Protein AF-A0A7L0G180-F1 (afdb_monomer)

Secondary structure (DSSP, 8-state):
----SSSS--HHHHHHHHHHHHHHHS--GGGTTT--HHHHHHHHHHHHHHHHHHHHHHHHHHHHHHHHHHHHHHHHHHHHHHHHHHHHHTTSSSSS---------

Radius of gyration: 37.86 Å; Cα contacts (8 Å, |Δi|>4): 15; chains: 1; bounding box: 84×38×114 Å

Sequence (105 aa):
NAQRGAWFPSRRAHLRLCLEKLKGLVPLGADAGRHTTLSLLTKAKLHIKKLEDYDRKAVHQIDQLQREQRHLKRQLEKLGIERIRMDSIGSTVSSERSDSDRGES

Foldseek 3Di:
DPPDDDDDDDPVRVVVVVLVVLLVVFCPPPPSPPDDPVNSVVRSVVVVVVVVVVVVVVVVVVVVVVVVVVVVVVVVVVVVVVVVVCVVVVPPPPDDDPPDDDDDD

InterPro domains:
  IPR011598 Myc-type, basic helix-loop-helix (bHLH) domain [PF00010] (11-52)
  IPR011598 Myc-type, basic helix-loop-helix (bHLH) domain [PS50888] (1-51)
  IPR036638 Helix-loop-helix DNA-binding domain superfamily [G3DSA:4.10.280.10] (9-79)
  IPR036638 Helix-loop-helix DNA-binding domain superfamily [SSF47459] (11-76)
  IPR040157 Max dimerization protein 1, basic Helix-Loop-Helix-zipper domain [cd18931] (10-79)

Mean predicted aligned error: 14.81 Å

Structure (mmCIF, N/CA/C/O backbone):
data_AF-A0A7L0G180-F1
#
_entry.id   AF-A0A7L0G180-F1
#
loop_
_atom_site.group_PDB
_atom_site.id
_atom_site.type_symbol
_atom_site.label_atom_id
_atom_site.label_alt_id
_atom_site.label_comp_id
_atom_site.label_asym_id
_atom_site.label_entity_id
_atom_site.label_seq_id
_atom_site.pdbx_PDB_ins_code
_atom_site.Cartn_x
_atom_site.Cartn_y
_atom_site.Cartn_z
_atom_site.occupancy
_atom_site.B_iso_or_equiv
_atom_site.auth_seq_id
_atom_site.auth_comp_id
_atom_site.auth_asym_id
_atom_site.auth_atom_id
_atom_site.pdbx_PDB_model_num
ATOM 1 N N . ASN A 1 1 ? 8.702 -20.420 -50.525 1.00 39.34 1 ASN A N 1
ATOM 2 C CA . ASN A 1 1 ? 8.837 -21.019 -49.179 1.00 39.34 1 ASN A CA 1
ATOM 3 C C . ASN A 1 1 ? 9.122 -19.912 -48.157 1.00 39.34 1 ASN A C 1
ATOM 5 O O . ASN A 1 1 ? 10.255 -19.747 -47.738 1.00 39.34 1 ASN A O 1
ATOM 9 N N . ALA A 1 2 ? 8.119 -19.085 -47.834 1.00 48.28 2 ALA A N 1
ATOM 10 C CA . ALA A 1 2 ? 8.279 -17.899 -46.974 1.00 48.28 2 ALA A CA 1
ATOM 11 C C . ALA A 1 2 ? 7.171 -17.806 -45.906 1.00 48.28 2 ALA A C 1
ATOM 13 O O . ALA A 1 2 ? 6.713 -16.730 -45.544 1.00 48.28 2 ALA A O 1
ATOM 14 N N . GLN A 1 3 ? 6.716 -18.957 -45.410 1.00 49.09 3 GLN A N 1
ATOM 15 C CA . GLN A 1 3 ? 5.754 -19.052 -44.313 1.00 49.09 3 GLN A CA 1
ATOM 16 C C . GLN A 1 3 ? 6.402 -19.842 -43.177 1.00 49.09 3 GLN A C 1
ATOM 18 O O . GLN A 1 3 ? 6.250 -21.057 -43.131 1.00 49.09 3 GLN A O 1
ATOM 23 N N . ARG A 1 4 ? 7.201 -19.179 -42.325 1.00 50.50 4 ARG A N 1
ATOM 24 C CA . ARG A 1 4 ? 7.633 -19.689 -40.998 1.00 50.50 4 ARG A CA 1
ATOM 25 C C . ARG A 1 4 ? 8.482 -18.672 -40.202 1.00 50.50 4 ARG A C 1
ATOM 27 O O . ARG A 1 4 ? 9.470 -19.033 -39.580 1.00 50.50 4 ARG A O 1
ATOM 34 N N . GLY A 1 5 ? 8.123 -17.384 -40.229 1.00 51.06 5 GLY A N 1
ATOM 35 C CA . GLY A 1 5 ? 8.912 -16.327 -39.568 1.00 51.06 5 GLY A CA 1
ATOM 36 C C . GLY A 1 5 ? 8.317 -15.699 -38.301 1.00 51.06 5 GLY A C 1
ATOM 37 O O . GLY A 1 5 ? 9.002 -14.912 -37.659 1.00 51.06 5 GLY A O 1
ATOM 38 N N . ALA A 1 6 ? 7.060 -15.980 -37.939 1.00 60.19 6 ALA A N 1
A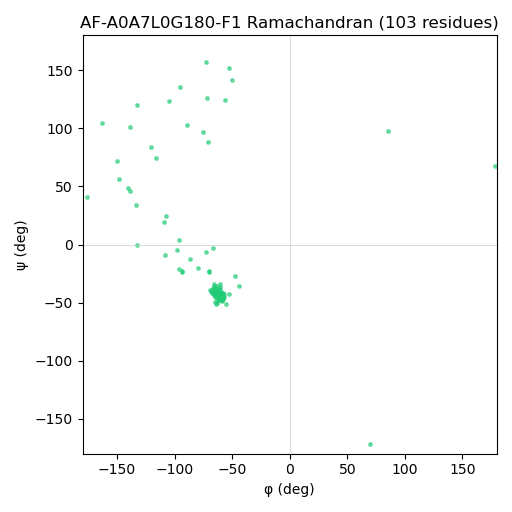TOM 39 C CA . ALA A 1 6 ? 6.300 -15.054 -37.086 1.00 60.19 6 ALA A CA 1
ATOM 40 C C . ALA A 1 6 ? 5.414 -15.708 -36.011 1.00 60.19 6 ALA A C 1
ATOM 42 O O . ALA A 1 6 ? 4.251 -15.343 -35.903 1.00 60.19 6 ALA A O 1
ATOM 43 N N . TRP A 1 7 ? 5.917 -16.659 -35.213 1.00 57.47 7 TRP A N 1
ATOM 44 C CA . TRP A 1 7 ? 5.086 -17.255 -34.142 1.00 57.47 7 TRP A CA 1
ATOM 45 C C . TRP A 1 7 ? 5.721 -17.381 -32.754 1.00 57.47 7 TRP A C 1
ATOM 47 O O . TRP A 1 7 ? 5.033 -17.764 -31.814 1.00 57.47 7 TRP A O 1
ATOM 57 N N . PHE A 1 8 ? 6.976 -16.962 -32.566 1.00 57.84 8 PHE A N 1
ATOM 58 C CA . PHE A 1 8 ? 7.563 -16.857 -31.227 1.00 57.84 8 PHE A CA 1
ATOM 59 C C . PHE A 1 8 ? 8.256 -15.505 -31.062 1.00 57.84 8 PHE A C 1
ATOM 61 O O . PHE A 1 8 ? 9.184 -15.204 -31.819 1.00 57.84 8 PHE A O 1
ATOM 68 N N . PRO A 1 9 ? 7.832 -14.666 -30.096 1.00 70.50 9 PRO A N 1
ATOM 69 C CA . PRO A 1 9 ? 8.536 -13.432 -29.795 1.00 70.50 9 PRO A CA 1
ATOM 70 C C . PRO A 1 9 ? 9.992 -13.760 -29.467 1.00 70.50 9 PRO A C 1
ATOM 72 O O . PRO A 1 9 ? 10.267 -14.557 -28.568 1.00 70.50 9 PRO A O 1
ATOM 75 N N . SER A 1 10 ? 10.940 -13.142 -30.174 1.00 84.75 10 SER A N 1
ATOM 76 C CA . SER A 1 10 ? 12.358 -13.266 -29.830 1.00 84.75 10 SER A CA 1
ATOM 77 C C . SER A 1 10 ? 12.558 -12.914 -28.351 1.00 84.75 10 SER A C 1
ATOM 79 O O . SER A 1 10 ? 11.836 -12.073 -27.811 1.00 84.75 10 SER A O 1
ATOM 81 N N . ARG A 1 11 ? 13.578 -13.479 -27.693 1.00 90.31 11 ARG A N 1
ATOM 82 C CA . ARG A 1 11 ? 13.891 -13.235 -26.266 1.00 90.31 11 ARG A CA 1
ATOM 83 C C . ARG A 1 11 ? 13.805 -11.753 -25.855 1.00 90.31 11 ARG A C 1
ATOM 85 O O . ARG A 1 11 ? 13.339 -11.426 -24.768 1.00 90.31 11 ARG A O 1
ATOM 92 N N . ARG A 1 12 ? 14.196 -10.843 -26.755 1.00 90.19 12 ARG A N 1
ATOM 93 C CA . ARG A 1 12 ? 14.107 -9.383 -26.579 1.00 90.19 12 ARG A CA 1
ATOM 94 C C . ARG A 1 12 ? 12.669 -8.842 -26.536 1.00 90.19 12 ARG A C 1
ATOM 96 O O . ARG A 1 12 ? 12.392 -7.953 -25.738 1.00 90.19 12 ARG A O 1
ATOM 103 N N . ALA A 1 13 ? 11.768 -9.347 -27.377 1.00 91.62 13 ALA A N 1
ATOM 104 C CA . ALA A 1 13 ? 10.360 -8.951 -27.389 1.00 91.62 13 ALA A CA 1
ATOM 105 C C . ALA A 1 13 ? 9.643 -9.418 -26.115 1.00 91.62 13 ALA A C 1
ATOM 107 O O . ALA A 1 13 ? 8.922 -8.637 -25.498 1.00 91.62 13 ALA A O 1
ATOM 108 N N . HIS A 1 14 ? 9.927 -10.644 -25.664 1.00 90.62 14 HIS A N 1
ATOM 109 C CA . HIS A 1 14 ? 9.403 -11.153 -24.397 1.00 90.62 14 HIS A CA 1
ATOM 110 C C . HIS A 1 14 ? 9.866 -10.298 -23.206 1.00 90.62 14 HIS A C 1
ATOM 112 O O . HIS A 1 14 ? 9.056 -9.889 -22.380 1.00 90.62 14 HIS A O 1
ATOM 118 N N . LEU A 1 15 ? 11.159 -9.956 -23.147 1.00 92.00 15 LEU A N 1
ATOM 119 C CA . LEU A 1 15 ? 11.697 -9.097 -22.089 1.00 92.00 15 LEU A CA 1
ATOM 120 C C . LEU A 1 15 ? 11.007 -7.725 -22.048 1.00 92.00 15 LEU A C 1
ATOM 122 O O . LEU A 1 15 ? 10.654 -7.254 -20.970 1.00 92.00 15 LEU A O 1
ATOM 126 N N . ARG A 1 16 ? 10.787 -7.094 -23.209 1.00 90.75 16 ARG A N 1
ATOM 127 C CA . ARG A 1 16 ? 10.067 -5.813 -23.291 1.00 90.75 16 ARG A CA 1
ATOM 128 C C . ARG A 1 16 ? 8.662 -5.925 -22.706 1.00 90.75 16 ARG A C 1
ATOM 130 O O . ARG A 1 16 ? 8.293 -5.092 -21.889 1.00 90.75 16 ARG A O 1
ATOM 137 N N . LEU A 1 17 ? 7.921 -6.977 -23.057 1.00 91.44 17 LEU A N 1
ATOM 138 C CA . LEU A 1 17 ? 6.576 -7.208 -22.528 1.00 91.44 17 LEU A CA 1
ATOM 139 C C . LEU A 1 17 ? 6.572 -7.355 -20.999 1.00 91.44 17 LEU A C 1
ATOM 141 O O . LEU A 1 17 ? 5.727 -6.767 -20.329 1.00 91.44 17 LEU A O 1
ATOM 145 N N . CYS A 1 18 ? 7.519 -8.110 -20.436 1.00 92.19 18 CYS A N 1
ATOM 146 C CA . CYS A 1 18 ? 7.629 -8.263 -18.983 1.00 92.19 18 CYS A CA 1
ATOM 147 C C . CYS A 1 18 ? 7.924 -6.933 -18.278 1.00 92.19 18 CYS A C 1
ATOM 149 O O . CYS A 1 18 ? 7.348 -6.660 -17.228 1.00 92.19 18 CYS A O 1
ATOM 151 N N . LEU A 1 19 ? 8.782 -6.091 -18.859 1.00 91.38 19 LEU A N 1
ATOM 152 C CA . LEU A 1 19 ? 9.086 -4.773 -18.301 1.00 91.38 19 LEU A CA 1
ATOM 153 C C . LEU A 1 19 ? 7.887 -3.822 -18.383 1.00 91.38 19 LEU A C 1
ATOM 155 O O . LEU A 1 19 ? 7.629 -3.114 -17.417 1.00 91.38 19 LEU A O 1
ATOM 159 N N . GLU A 1 20 ? 7.123 -3.839 -19.477 1.00 90.12 20 GLU A N 1
ATOM 160 C CA . GLU A 1 20 ? 5.897 -3.036 -19.589 1.00 90.12 20 GLU A CA 1
ATOM 161 C C . GLU A 1 20 ? 4.837 -3.460 -18.567 1.00 90.12 20 GLU A C 1
ATOM 163 O O . GLU A 1 20 ? 4.272 -2.613 -17.877 1.00 90.12 20 GLU A O 1
ATOM 168 N N . LYS A 1 21 ? 4.635 -4.769 -18.367 1.00 91.62 21 LYS A N 1
ATOM 169 C CA . LYS A 1 21 ? 3.759 -5.269 -17.294 1.00 91.62 21 LYS A CA 1
ATOM 170 C C . LYS A 1 21 ? 4.222 -4.795 -15.917 1.00 91.62 21 LYS A C 1
ATOM 172 O O . LYS A 1 21 ? 3.407 -4.352 -15.114 1.00 91.62 21 LYS A O 1
ATOM 177 N N . LEU A 1 22 ? 5.529 -4.856 -15.653 1.00 92.25 22 LEU A N 1
ATOM 178 C CA . LEU A 1 22 ? 6.090 -4.405 -14.382 1.00 92.25 22 LEU A CA 1
ATOM 179 C C . LEU A 1 22 ? 5.858 -2.905 -14.154 1.00 92.25 22 LEU A C 1
ATOM 181 O O . LEU A 1 22 ? 5.552 -2.509 -13.032 1.00 92.25 22 LEU A O 1
ATOM 185 N N . LYS A 1 23 ? 5.945 -2.072 -15.198 1.00 90.06 23 LYS A N 1
ATOM 186 C CA . LYS A 1 23 ? 5.660 -0.635 -15.079 1.00 90.06 23 LYS A CA 1
ATOM 187 C C . LYS A 1 23 ? 4.230 -0.342 -14.630 1.00 90.06 23 LYS A C 1
ATOM 189 O O . LYS A 1 23 ? 4.037 0.610 -13.886 1.00 90.06 23 LYS A O 1
ATOM 194 N N . GLY A 1 24 ? 3.258 -1.160 -15.039 1.00 89.31 24 GLY A N 1
ATOM 195 C CA . GLY A 1 24 ? 1.862 -1.013 -14.616 1.00 89.31 24 GLY A CA 1
ATOM 196 C C . GLY A 1 24 ? 1.609 -1.360 -13.143 1.00 89.31 24 GLY A C 1
ATOM 197 O O . GLY A 1 24 ? 0.646 -0.872 -12.564 1.00 89.31 24 GLY A O 1
ATOM 198 N N . LEU A 1 25 ? 2.467 -2.182 -12.529 1.00 91.75 25 LEU A N 1
ATOM 199 C CA . LEU A 1 25 ? 2.320 -2.630 -11.137 1.00 91.75 25 LEU A CA 1
ATOM 200 C C . LEU A 1 25 ? 3.088 -1.763 -10.136 1.00 91.75 25 LEU A C 1
ATOM 202 O O . LEU A 1 25 ? 2.790 -1.772 -8.946 1.00 91.75 25 LEU A O 1
ATOM 206 N N . VAL A 1 26 ? 4.116 -1.051 -10.594 1.00 91.25 26 VAL A N 1
ATOM 207 C CA . VAL A 1 26 ? 4.963 -0.231 -9.728 1.00 91.25 26 VAL A CA 1
ATOM 208 C C . VAL A 1 26 ? 4.452 1.211 -9.749 1.00 91.25 26 VAL A C 1
ATOM 210 O O . VAL A 1 26 ? 4.212 1.753 -10.826 1.00 91.25 26 VAL A O 1
ATOM 213 N N . PRO A 1 27 ? 4.347 1.896 -8.596 1.00 87.50 27 PRO A N 1
ATOM 214 C CA . PRO A 1 27 ? 4.008 3.313 -8.558 1.00 87.50 27 PRO A CA 1
ATOM 215 C C . PRO A 1 27 ? 5.191 4.141 -9.081 1.00 87.50 27 PRO A C 1
ATOM 217 O O . PRO A 1 27 ? 6.085 4.544 -8.332 1.00 87.50 27 PRO A O 1
ATOM 220 N N . LEU A 1 28 ? 5.232 4.352 -10.398 1.00 79.88 28 LEU A N 1
ATOM 221 C CA . LEU A 1 28 ? 6.332 5.040 -11.081 1.00 79.88 28 LEU A CA 1
ATOM 222 C C . LEU A 1 28 ? 6.186 6.568 -11.117 1.00 79.88 28 LEU A C 1
ATOM 224 O O . LEU A 1 28 ? 7.175 7.256 -11.355 1.00 79.88 28 LEU A O 1
ATOM 228 N N . GLY A 1 29 ? 5.011 7.110 -10.787 1.00 73.25 29 GLY A N 1
ATOM 229 C CA . GLY A 1 29 ? 4.742 8.550 -10.847 1.00 73.25 29 GLY A CA 1
ATOM 230 C C . GLY A 1 29 ? 4.687 9.087 -12.284 1.00 73.25 29 GLY A C 1
ATOM 231 O O . GLY A 1 29 ? 4.701 8.324 -13.248 1.00 73.25 29 GLY A O 1
ATOM 232 N N . ALA A 1 30 ? 4.626 10.414 -12.429 1.00 66.94 30 ALA A N 1
ATOM 233 C CA . ALA A 1 30 ? 4.429 11.101 -13.714 1.00 66.94 30 ALA A CA 1
ATOM 234 C C . ALA A 1 30 ? 5.596 10.968 -14.720 1.00 66.94 30 ALA A C 1
ATOM 236 O O . ALA A 1 30 ? 5.481 11.437 -15.847 1.00 66.94 30 ALA A O 1
ATOM 237 N N . ASP A 1 31 ? 6.698 10.308 -14.349 1.00 62.75 31 ASP A N 1
ATOM 238 C CA . ASP A 1 31 ? 7.904 10.168 -15.181 1.00 62.75 31 ASP A CA 1
ATOM 239 C C . ASP A 1 31 ? 8.091 8.747 -15.751 1.00 62.75 31 ASP A C 1
ATOM 241 O O . ASP A 1 31 ? 9.196 8.336 -16.118 1.00 62.75 31 ASP A O 1
ATOM 245 N N . ALA A 1 32 ? 6.990 7.993 -15.880 1.00 62.59 32 ALA A N 1
ATOM 246 C CA . ALA A 1 32 ? 6.935 6.619 -16.398 1.00 62.59 32 ALA A CA 1
ATOM 247 C C . ALA A 1 32 ? 7.712 6.398 -17.721 1.00 62.59 32 ALA A C 1
ATOM 249 O O . ALA A 1 32 ? 8.208 5.295 -17.969 1.00 62.59 32 ALA A O 1
ATOM 250 N N . GLY A 1 33 ? 7.864 7.444 -18.544 1.00 62.88 33 GLY A N 1
ATOM 251 C CA . GLY A 1 33 ? 8.584 7.414 -19.822 1.00 62.88 33 GLY A CA 1
ATOM 252 C C . GLY A 1 33 ? 10.117 7.503 -19.742 1.00 62.88 33 GLY A C 1
ATOM 253 O O . GLY A 1 33 ? 10.778 7.088 -20.690 1.00 62.88 33 GLY A O 1
ATOM 254 N N . ARG A 1 34 ? 10.709 7.996 -18.640 1.00 72.06 34 ARG A N 1
ATOM 255 C CA . ARG A 1 34 ? 12.175 8.199 -18.510 1.00 72.06 34 ARG A CA 1
ATOM 256 C C . ARG A 1 34 ? 12.903 7.079 -17.767 1.00 72.06 34 ARG A C 1
ATOM 258 O O . ARG A 1 34 ? 14.127 7.099 -17.647 1.00 72.06 34 ARG A O 1
ATOM 265 N N . HIS A 1 35 ? 12.172 6.103 -17.238 1.00 80.00 35 HIS A N 1
ATOM 266 C CA . HIS A 1 35 ? 12.764 5.067 -16.401 1.00 80.00 35 HIS A CA 1
ATOM 267 C C . HIS A 1 35 ? 13.624 4.083 -17.198 1.00 80.00 35 HIS A C 1
ATOM 269 O O . HIS A 1 35 ? 13.165 3.418 -18.125 1.00 80.00 35 HIS A O 1
ATOM 275 N N . THR A 1 36 ? 14.872 3.916 -16.759 1.00 90.25 36 THR A N 1
ATOM 276 C CA . THR A 1 36 ? 15.738 2.814 -17.193 1.00 90.25 36 THR A CA 1
ATOM 277 C C . THR A 1 36 ? 15.284 1.496 -16.564 1.00 90.25 36 THR A C 1
ATOM 279 O O . THR A 1 36 ? 14.684 1.494 -15.483 1.00 90.25 36 THR A O 1
ATOM 282 N N . THR A 1 37 ? 15.636 0.359 -17.176 1.00 90.44 37 THR A N 1
ATOM 283 C CA . THR A 1 37 ? 15.353 -0.983 -16.631 1.00 90.44 37 THR A CA 1
ATOM 284 C C . THR A 1 37 ? 15.842 -1.137 -15.191 1.00 90.44 37 THR A C 1
ATOM 286 O O . THR A 1 37 ? 15.117 -1.652 -14.347 1.00 90.44 37 THR A O 1
ATOM 289 N N . LEU A 1 38 ? 17.043 -0.639 -14.881 1.00 92.75 38 LEU A N 1
ATOM 290 C CA . LEU A 1 38 ? 17.595 -0.700 -13.528 1.00 92.75 38 LEU A CA 1
ATOM 291 C C . LEU A 1 38 ? 16.736 0.089 -12.529 1.00 92.75 38 LEU A C 1
ATOM 293 O O . LEU A 1 38 ? 16.403 -0.424 -11.464 1.00 92.75 38 LEU A O 1
ATOM 297 N N . SER A 1 39 ? 16.333 1.315 -12.885 1.00 90.44 39 SER A N 1
ATOM 298 C CA . SER A 1 39 ? 15.513 2.157 -12.003 1.00 90.44 39 SER A CA 1
ATOM 299 C C . SER A 1 39 ? 14.139 1.539 -11.714 1.00 90.44 39 SER A C 1
ATOM 301 O O . SER A 1 39 ? 13.651 1.624 -10.585 1.00 90.44 39 SER A O 1
ATOM 303 N N . LEU A 1 40 ? 13.554 0.856 -12.705 1.00 92.00 40 LEU A N 1
ATOM 304 C CA . LEU A 1 40 ? 12.297 0.124 -12.575 1.00 92.00 40 LEU A CA 1
ATOM 305 C C . LEU A 1 40 ? 12.431 -1.048 -11.598 1.00 92.00 40 LEU A C 1
ATOM 307 O O . LEU A 1 40 ? 11.625 -1.170 -10.678 1.00 92.00 40 LEU A O 1
ATOM 311 N N . LEU A 1 41 ? 13.466 -1.877 -11.757 1.00 93.44 41 LEU A N 1
ATOM 312 C CA . LEU A 1 41 ? 13.699 -3.033 -10.886 1.00 93.44 41 LEU A CA 1
ATOM 313 C C . LEU A 1 41 ? 13.954 -2.610 -9.432 1.00 93.44 41 LEU A C 1
ATOM 315 O O . LEU A 1 41 ? 13.408 -3.211 -8.505 1.00 93.44 41 LEU A O 1
ATOM 319 N N . THR A 1 42 ? 14.723 -1.540 -9.220 1.00 93.31 42 THR A N 1
ATOM 320 C CA . THR A 1 42 ? 14.972 -0.993 -7.878 1.00 93.31 42 THR A CA 1
ATOM 321 C C . THR A 1 42 ? 13.684 -0.493 -7.224 1.00 93.31 42 THR A C 1
ATOM 323 O O . THR A 1 42 ? 13.418 -0.815 -6.064 1.00 93.31 42 THR A O 1
ATOM 326 N N . LYS A 1 43 ? 12.844 0.249 -7.961 1.00 92.06 43 LYS A N 1
ATOM 327 C CA . LYS A 1 43 ? 11.544 0.717 -7.454 1.00 92.06 43 LYS A CA 1
ATOM 328 C C . LYS A 1 43 ? 10.578 -0.435 -7.189 1.00 92.06 43 LYS A C 1
ATOM 330 O O . LYS A 1 43 ? 9.900 -0.400 -6.169 1.00 92.06 43 LYS A O 1
ATOM 335 N N . ALA A 1 44 ? 10.553 -1.460 -8.040 1.00 94.56 44 ALA A N 1
ATOM 336 C CA . ALA A 1 44 ? 9.749 -2.661 -7.824 1.00 94.56 44 ALA A CA 1
ATOM 337 C C . ALA A 1 44 ? 10.129 -3.356 -6.511 1.00 94.56 44 ALA A C 1
ATOM 339 O O . ALA A 1 44 ? 9.269 -3.611 -5.671 1.00 94.56 44 ALA A O 1
ATOM 340 N N . LYS A 1 45 ? 11.431 -3.572 -6.286 1.00 95.50 45 LYS A N 1
ATOM 341 C CA . LYS A 1 45 ? 11.941 -4.164 -5.043 1.00 95.50 45 LYS A CA 1
ATOM 342 C C . LYS A 1 45 ? 11.560 -3.336 -3.815 1.00 95.50 45 LYS A C 1
ATOM 344 O O . LYS A 1 45 ? 11.176 -3.895 -2.792 1.00 95.50 45 LYS A O 1
ATOM 349 N N . LEU A 1 46 ? 11.657 -2.009 -3.906 1.00 95.56 46 LEU A N 1
ATOM 350 C CA . LEU A 1 46 ? 11.234 -1.116 -2.826 1.00 95.56 46 LEU A CA 1
ATOM 351 C C . LEU A 1 46 ? 9.718 -1.167 -2.603 1.00 95.56 46 LEU A C 1
ATOM 353 O O . LEU A 1 46 ? 9.269 -1.116 -1.462 1.00 95.56 46 LEU A O 1
ATOM 357 N N . HIS A 1 47 ? 8.932 -1.254 -3.675 1.00 96.00 47 HIS A N 1
ATOM 358 C CA . HIS A 1 47 ? 7.480 -1.306 -3.585 1.00 96.00 47 HIS A CA 1
ATOM 359 C C . HIS A 1 47 ? 7.005 -2.578 -2.881 1.00 96.00 47 HIS A C 1
ATOM 361 O O . HIS A 1 47 ? 6.180 -2.470 -1.981 1.00 96.00 47 HIS A O 1
ATOM 367 N N . ILE A 1 48 ? 7.597 -3.735 -3.200 1.00 97.19 48 ILE A N 1
ATOM 368 C CA . ILE A 1 48 ? 7.327 -5.002 -2.502 1.00 97.19 48 ILE A CA 1
ATOM 369 C C . ILE A 1 48 ? 7.563 -4.839 -0.996 1.00 97.19 48 ILE A C 1
ATOM 371 O O . ILE A 1 48 ? 6.650 -5.070 -0.213 1.00 97.19 48 ILE A O 1
ATOM 375 N N . LYS A 1 49 ? 8.732 -4.318 -0.592 1.00 97.62 49 LYS A N 1
ATOM 376 C CA . LYS A 1 49 ? 9.031 -4.075 0.830 1.00 97.62 49 LYS A CA 1
ATOM 377 C C . LYS A 1 49 ? 8.012 -3.157 1.506 1.00 97.62 49 LYS A C 1
ATOM 379 O O . LYS A 1 49 ? 7.584 -3.417 2.621 1.00 97.62 49 LYS A O 1
ATOM 384 N N . LYS A 1 50 ? 7.599 -2.080 0.830 1.00 96.94 50 LYS A N 1
ATOM 385 C CA . LYS A 1 50 ? 6.576 -1.171 1.367 1.00 96.94 50 LYS A CA 1
ATOM 386 C C . LYS A 1 50 ? 5.232 -1.871 1.552 1.00 96.94 50 LYS A C 1
ATOM 388 O O . LYS A 1 50 ? 4.584 -1.636 2.563 1.00 96.94 50 LYS A O 1
ATOM 393 N N . LEU A 1 51 ? 4.812 -2.698 0.593 1.00 97.75 51 LEU A N 1
ATOM 394 C CA . LEU A 1 51 ? 3.574 -3.471 0.700 1.00 97.75 51 LEU A CA 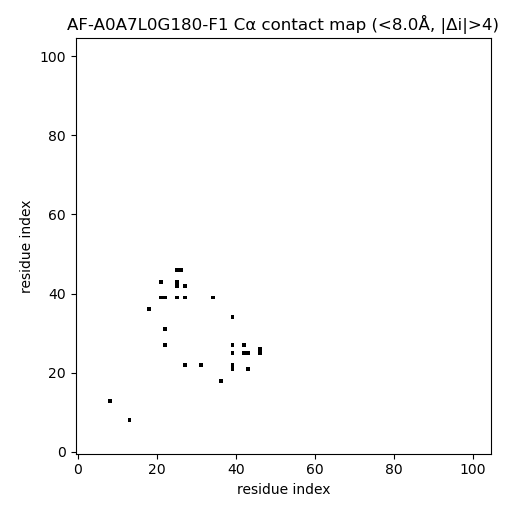1
ATOM 395 C C . LEU A 1 51 ? 3.635 -4.441 1.885 1.00 97.75 51 LEU A C 1
ATOM 397 O O . LEU A 1 51 ? 2.701 -4.475 2.677 1.00 97.75 51 LEU A O 1
ATOM 401 N N . GLU A 1 52 ? 4.756 -5.143 2.062 1.00 97.75 52 GLU A N 1
ATOM 402 C CA . GLU A 1 52 ? 4.980 -6.017 3.220 1.00 97.75 52 GLU A CA 1
ATOM 403 C C . GLU A 1 52 ? 4.914 -5.237 4.546 1.00 97.75 52 GLU A C 1
ATOM 405 O O . GLU A 1 52 ? 4.344 -5.715 5.524 1.00 97.75 52 GLU A O 1
ATOM 410 N N . ASP A 1 53 ? 5.485 -4.031 4.605 1.00 97.62 53 ASP A N 1
ATOM 411 C CA . ASP A 1 53 ? 5.424 -3.173 5.794 1.00 97.62 53 ASP A CA 1
ATOM 412 C C . ASP A 1 53 ? 3.996 -2.690 6.088 1.00 97.62 53 ASP A C 1
ATOM 414 O O . ASP A 1 53 ? 3.594 -2.628 7.254 1.00 97.62 53 ASP A O 1
ATOM 418 N N . TYR A 1 54 ? 3.235 -2.325 5.051 1.00 97.81 54 TYR A N 1
ATOM 419 C CA . TYR A 1 54 ? 1.838 -1.915 5.192 1.00 97.81 54 TYR A CA 1
ATOM 420 C C . TYR A 1 54 ? 0.969 -3.055 5.703 1.00 97.81 54 TYR A C 1
ATOM 422 O O . TYR A 1 54 ? 0.182 -2.830 6.618 1.00 97.81 54 TYR A O 1
ATOM 430 N N . ASP A 1 55 ? 1.146 -4.259 5.168 1.00 97.75 55 ASP A N 1
ATOM 431 C CA . ASP A 1 55 ? 0.392 -5.435 5.590 1.00 97.75 55 ASP A CA 1
ATOM 432 C C . ASP A 1 55 ? 0.642 -5.749 7.075 1.00 97.75 55 ASP A C 1
ATOM 434 O O . ASP A 1 55 ? -0.295 -5.837 7.871 1.00 97.75 55 ASP A O 1
ATOM 438 N N . ARG A 1 56 ? 1.914 -5.744 7.509 1.00 97.75 56 ARG A N 1
ATOM 439 C CA . ARG A 1 56 ? 2.265 -5.915 8.933 1.00 97.75 56 ARG A CA 1
ATOM 440 C C . ARG A 1 56 ? 1.622 -4.859 9.834 1.00 97.75 56 ARG A C 1
ATOM 442 O O . ARG A 1 56 ? 1.141 -5.183 10.920 1.00 97.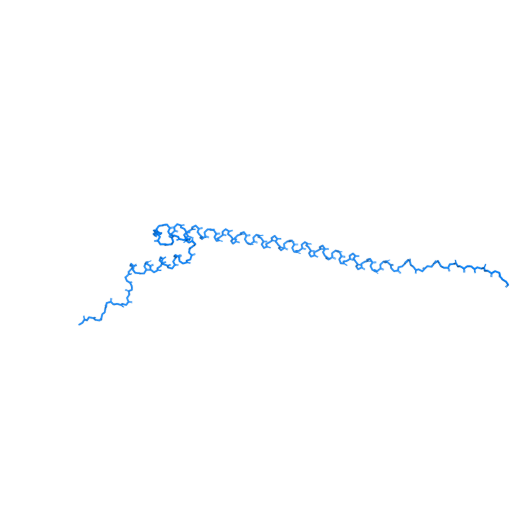75 56 ARG A O 1
ATOM 449 N N . LYS A 1 57 ? 1.603 -3.593 9.405 1.00 97.94 57 LYS A N 1
ATOM 450 C CA . LYS A 1 57 ? 0.957 -2.504 10.159 1.00 97.94 57 LYS A CA 1
ATOM 451 C C . LYS A 1 57 ? -0.564 -2.640 10.183 1.00 97.94 57 LYS A C 1
ATOM 453 O O . LYS A 1 57 ? -1.166 -2.371 11.217 1.00 97.94 57 LYS A O 1
ATOM 458 N N . ALA A 1 58 ? -1.177 -3.060 9.079 1.00 98.06 58 ALA A N 1
ATOM 459 C CA . ALA A 1 58 ? -2.618 -3.254 8.985 1.00 98.06 58 ALA A CA 1
ATOM 460 C C . ALA A 1 58 ? -3.091 -4.354 9.942 1.00 98.06 58 ALA A C 1
ATOM 462 O O . ALA A 1 58 ? -4.045 -4.136 10.685 1.00 98.06 58 ALA A O 1
ATOM 463 N N . VAL A 1 59 ? -2.372 -5.481 10.007 1.00 98.19 59 VAL A N 1
ATOM 464 C CA . VAL A 1 59 ? -2.643 -6.551 10.983 1.00 98.19 59 VAL A CA 1
ATOM 465 C C . VAL A 1 59 ? -2.573 -6.016 12.413 1.00 98.19 59 VAL A C 1
ATOM 467 O O . VAL A 1 59 ? -3.497 -6.223 13.195 1.00 98.19 59 VAL A O 1
ATOM 470 N N . HIS A 1 60 ? -1.527 -5.253 12.746 1.00 98.19 60 HIS A N 1
ATOM 471 C CA . HIS A 1 60 ? -1.419 -4.645 14.072 1.00 98.19 60 HIS A CA 1
ATOM 472 C C . HIS A 1 60 ? -2.590 -3.700 14.379 1.00 98.19 60 HIS A C 1
ATOM 474 O O . HIS A 1 60 ? -3.136 -3.728 15.480 1.00 98.19 60 HIS A O 1
ATOM 480 N N . GLN A 1 61 ? -3.000 -2.881 13.409 1.00 98.19 61 GLN A N 1
ATOM 481 C CA . GLN A 1 61 ? -4.119 -1.957 13.576 1.00 98.19 61 GLN A CA 1
ATOM 482 C C . GLN A 1 61 ? -5.438 -2.701 13.813 1.00 98.19 61 GLN A C 1
ATOM 484 O O . GLN A 1 61 ? -6.215 -2.305 14.681 1.00 98.19 61 GLN A O 1
ATOM 489 N N . ILE A 1 62 ? -5.681 -3.790 13.080 1.00 98.44 62 ILE A N 1
ATOM 490 C CA . ILE A 1 62 ? -6.853 -4.650 13.278 1.00 98.44 62 ILE A CA 1
ATOM 491 C C . ILE A 1 62 ? -6.864 -5.194 14.709 1.00 98.44 62 ILE A C 1
ATOM 493 O O . ILE A 1 62 ? -7.882 -5.086 15.392 1.00 98.44 62 ILE A O 1
ATOM 497 N N . ASP A 1 63 ? -5.735 -5.709 15.193 1.00 98.38 63 ASP A N 1
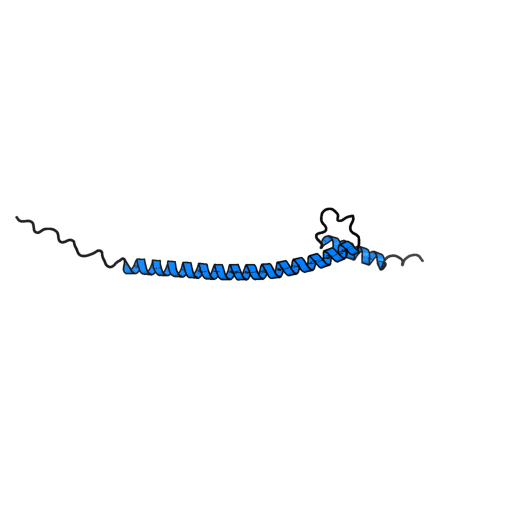ATOM 498 C CA . ASP A 1 63 ? -5.621 -6.236 16.554 1.00 98.38 63 ASP A CA 1
ATOM 499 C C . ASP A 1 63 ? -5.925 -5.181 17.625 1.00 98.38 63 ASP A C 1
ATOM 501 O O . ASP A 1 63 ? -6.617 -5.481 18.605 1.00 98.38 63 ASP A O 1
ATOM 505 N N . GLN A 1 64 ? -5.433 -3.948 17.452 1.00 98.44 64 GLN A N 1
ATOM 506 C CA . GLN A 1 64 ? -5.732 -2.848 18.375 1.00 98.44 64 GLN A CA 1
ATOM 507 C C . GLN A 1 64 ? -7.223 -2.514 18.375 1.00 98.44 64 GLN A C 1
ATOM 509 O O . GLN A 1 64 ? -7.857 -2.530 19.431 1.00 98.44 64 GLN A O 1
ATOM 514 N N . LEU A 1 65 ? -7.814 -2.323 17.195 1.00 98.44 65 LEU A N 1
ATOM 515 C CA . LEU A 1 65 ? -9.237 -2.007 17.064 1.00 98.44 65 LEU A CA 1
ATOM 516 C C . LEU A 1 65 ? -10.125 -3.118 17.637 1.00 98.44 65 LEU A C 1
ATOM 518 O O . LEU A 1 65 ? -11.145 -2.850 18.271 1.00 98.44 65 LEU A O 1
ATOM 522 N N . GLN A 1 66 ? -9.736 -4.383 17.479 1.00 98.38 66 GLN A N 1
ATOM 523 C CA . GLN A 1 66 ? -10.454 -5.498 18.092 1.00 98.38 66 GLN A CA 1
ATOM 524 C C . GLN A 1 66 ? -10.362 -5.486 19.625 1.00 98.38 66 GLN A C 1
ATOM 526 O O . GLN A 1 66 ? -11.335 -5.833 20.301 1.00 98.38 66 GLN A O 1
ATOM 531 N N . ARG A 1 67 ? -9.214 -5.103 20.203 1.00 98.19 67 ARG A N 1
ATOM 532 C CA . ARG A 1 67 ? -9.072 -4.940 21.662 1.00 98.19 67 ARG A CA 1
ATOM 533 C C . ARG A 1 67 ? -9.955 -3.810 22.172 1.00 98.19 67 ARG A C 1
ATOM 535 O O . ARG A 1 67 ? -10.664 -4.021 23.156 1.00 98.19 67 ARG A O 1
ATOM 542 N N . GLU A 1 68 ? 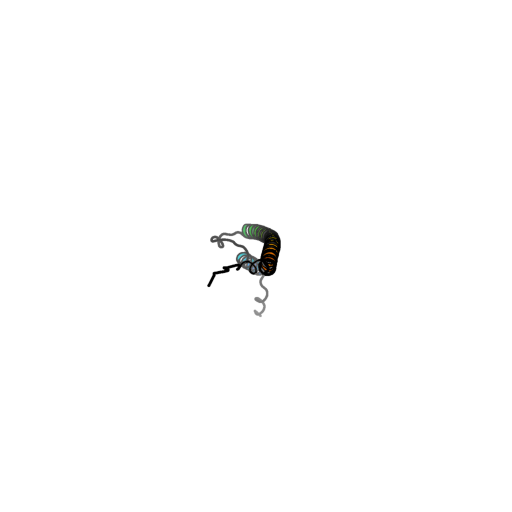-9.955 -2.672 21.488 1.00 98.06 68 GLU A N 1
ATOM 543 C CA . GLU A 1 68 ? -10.807 -1.524 21.809 1.00 98.06 68 GLU A CA 1
ATOM 544 C C . GLU A 1 68 ? -12.286 -1.892 21.724 1.00 98.06 68 GLU A C 1
ATOM 546 O O . GLU A 1 68 ? -13.029 -1.676 22.679 1.00 98.06 68 GLU A O 1
ATOM 551 N N . GLN A 1 69 ? -12.711 -2.562 20.649 1.00 97.75 69 GLN A N 1
ATOM 552 C CA . GLN A 1 69 ? -14.091 -3.023 20.514 1.00 97.75 69 GLN A CA 1
ATOM 553 C C . GLN A 1 69 ? -14.494 -3.943 21.678 1.00 97.75 69 GLN A C 1
ATOM 555 O O . GLN A 1 69 ? -15.581 -3.790 22.236 1.00 97.75 69 GLN A O 1
ATOM 560 N N . ARG A 1 70 ? -13.631 -4.891 22.078 1.00 98.25 70 ARG A N 1
ATOM 561 C CA . ARG A 1 70 ? -13.891 -5.754 23.246 1.00 98.25 70 ARG A CA 1
ATOM 562 C C . ARG A 1 70 ? -13.951 -4.959 24.546 1.00 98.25 70 ARG A C 1
ATOM 564 O O . ARG A 1 70 ? -14.748 -5.293 25.417 1.00 98.25 70 ARG A O 1
ATOM 571 N N . HIS A 1 71 ? -13.106 -3.946 24.704 1.00 97.62 71 HIS A N 1
ATOM 572 C CA . HIS A 1 71 ? -13.119 -3.087 25.883 1.00 97.62 71 HIS A CA 1
ATOM 573 C C . HIS A 1 71 ? -14.432 -2.301 25.983 1.00 97.62 71 HIS A C 1
ATOM 575 O O . HIS A 1 71 ? -15.117 -2.396 27.001 1.00 97.62 71 HIS A O 1
ATOM 581 N N . LEU A 1 72 ? -14.823 -1.625 24.901 1.00 96.94 72 LEU A N 1
ATOM 582 C CA . LEU A 1 72 ? -16.055 -0.842 24.820 1.00 96.94 72 LEU A CA 1
ATOM 583 C C . LEU A 1 72 ? -17.301 -1.713 25.035 1.00 96.94 72 LEU A C 1
ATOM 585 O O . LEU A 1 72 ? -18.185 -1.335 25.798 1.00 96.94 72 LEU A O 1
ATOM 589 N N . LYS A 1 73 ? -17.352 -2.918 24.446 1.00 95.31 73 LYS A N 1
ATOM 590 C CA . LYS A 1 73 ? -18.454 -3.874 24.676 1.00 95.31 73 LYS A CA 1
ATOM 591 C C . LYS A 1 73 ? -18.618 -4.221 26.157 1.00 95.31 73 LYS A C 1
ATOM 593 O O . LYS A 1 73 ? -19.724 -4.137 26.675 1.00 95.31 73 LYS A O 1
ATOM 598 N N . ARG A 1 74 ? -17.521 -4.506 26.870 1.00 95.81 74 ARG A N 1
ATOM 599 C CA . ARG A 1 74 ? -17.571 -4.775 28.319 1.00 95.81 74 ARG A CA 1
ATOM 600 C C . ARG A 1 74 ? -17.997 -3.556 29.137 1.00 95.81 74 ARG A C 1
ATOM 602 O O . ARG A 1 74 ? -18.635 -3.719 30.172 1.00 95.81 74 ARG A O 1
ATOM 609 N N . GLN A 1 75 ? -17.627 -2.342 28.723 1.00 94.62 75 GLN A N 1
ATOM 610 C CA . GLN A 1 75 ? -18.096 -1.120 29.386 1.00 94.62 75 GLN A CA 1
ATOM 611 C C . GLN A 1 75 ? -19.607 -0.945 29.212 1.00 94.62 75 GLN A C 1
ATOM 613 O O . GLN A 1 75 ? -20.299 -0.665 30.187 1.00 94.62 75 GLN A O 1
ATOM 618 N N . LEU A 1 76 ? -20.123 -1.187 28.004 1.00 93.44 76 LEU A N 1
ATOM 619 C CA . LEU A 1 76 ? -21.560 -1.156 27.736 1.00 93.44 76 LEU A CA 1
ATOM 620 C C . LEU A 1 76 ? -22.318 -2.227 28.527 1.00 93.44 76 LEU A C 1
ATOM 622 O O . LEU A 1 76 ? -23.353 -1.920 29.108 1.00 93.44 76 LEU A O 1
ATOM 626 N N . GLU A 1 77 ? -21.795 -3.453 28.613 1.00 93.19 77 GLU A N 1
ATOM 627 C CA . GLU A 1 77 ? -22.385 -4.521 29.433 1.00 93.19 77 GLU A CA 1
ATOM 628 C C . GLU A 1 77 ? -22.478 -4.115 30.910 1.00 93.19 77 GLU A C 1
ATOM 630 O O . GLU A 1 77 ? -23.527 -4.281 31.526 1.00 93.19 77 GLU A O 1
ATOM 635 N N . LYS A 1 78 ? -21.415 -3.526 31.476 1.00 89.12 78 LYS A N 1
ATOM 636 C CA . LYS A 1 78 ? -21.419 -3.043 32.868 1.00 89.12 78 LYS A CA 1
ATOM 637 C C . LYS A 1 78 ? -22.486 -1.978 33.1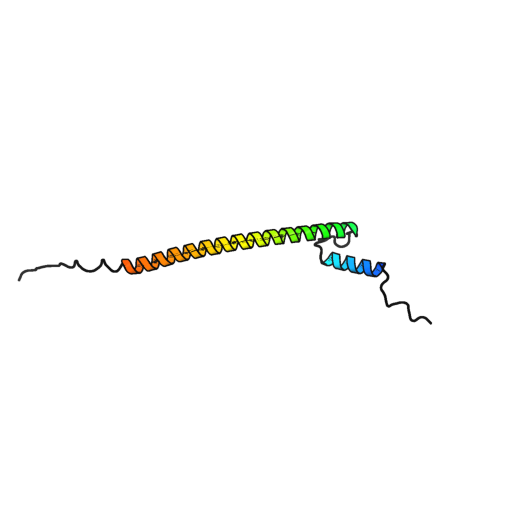07 1.00 89.12 78 LYS A C 1
ATOM 639 O O . LYS A 1 78 ? -23.250 -2.107 34.058 1.00 89.12 78 LYS A O 1
ATOM 644 N N . LEU A 1 79 ? -22.562 -0.976 32.232 1.00 89.25 79 LEU A N 1
ATOM 645 C CA . LEU A 1 79 ? -23.560 0.093 32.329 1.00 89.25 79 LEU A CA 1
ATOM 646 C C . LEU A 1 79 ? -24.990 -0.437 32.127 1.00 89.25 79 LEU A C 1
ATOM 648 O O . LEU A 1 79 ? -25.918 0.011 32.794 1.00 89.25 79 LEU A O 1
ATOM 652 N N . GLY A 1 80 ? -25.177 -1.426 31.248 1.00 77.19 80 GLY A N 1
ATOM 653 C CA . GLY A 1 80 ? -26.461 -2.104 31.060 1.00 77.19 80 GLY A CA 1
ATOM 654 C C . GLY A 1 80 ? -26.904 -2.891 32.298 1.00 77.19 80 GLY A C 1
ATOM 655 O O . GLY A 1 80 ? -28.065 -2.813 32.690 1.00 77.19 80 GLY A O 1
ATOM 656 N N . ILE A 1 81 ? -25.978 -3.598 32.955 1.00 65.69 81 ILE A N 1
ATOM 657 C CA . ILE A 1 81 ? -26.237 -4.329 34.209 1.00 65.69 81 ILE A CA 1
ATOM 658 C C . ILE A 1 81 ? -26.553 -3.363 35.358 1.00 65.69 81 ILE A C 1
ATOM 660 O O . ILE A 1 81 ? -27.445 -3.631 36.163 1.00 65.69 81 ILE A O 1
ATOM 664 N N . GLU A 1 82 ? -25.835 -2.243 35.442 1.00 63.28 82 GLU A N 1
ATOM 665 C CA . GLU A 1 82 ? -26.069 -1.202 36.446 1.00 63.28 82 GLU A CA 1
ATOM 666 C C . GLU A 1 82 ? -27.467 -0.586 36.299 1.00 63.28 82 GLU A C 1
ATOM 668 O O . GLU A 1 82 ? -28.178 -0.437 37.292 1.00 63.28 82 GLU A O 1
ATOM 673 N N . ARG A 1 83 ? -27.920 -0.359 35.059 1.00 60.03 83 ARG A N 1
ATOM 674 C CA . ARG A 1 83 ? -29.278 0.117 34.763 1.00 60.03 83 ARG A CA 1
ATOM 675 C C . ARG A 1 83 ? -30.361 -0.877 35.199 1.00 60.03 83 ARG A C 1
ATOM 677 O O . ARG A 1 83 ? -31.267 -0.496 35.927 1.00 60.03 83 ARG A O 1
ATOM 684 N N . ILE A 1 84 ? -30.212 -2.161 34.853 1.00 61.19 84 ILE A N 1
ATOM 685 C CA . ILE A 1 84 ? -31.166 -3.222 35.241 1.00 61.19 84 ILE A CA 1
ATOM 686 C C . ILE A 1 84 ? -31.263 -3.365 36.770 1.00 61.19 84 ILE A C 1
ATOM 688 O O . ILE A 1 84 ? -32.349 -3.579 37.309 1.00 61.19 84 ILE A O 1
ATOM 692 N N . ARG A 1 85 ? -30.140 -3.234 37.494 1.00 59.22 85 ARG A N 1
ATOM 693 C CA . ARG A 1 85 ? -30.149 -3.247 38.968 1.00 59.22 85 ARG A CA 1
ATOM 694 C C . ARG A 1 85 ? -30.868 -2.038 39.555 1.00 59.22 85 ARG A C 1
ATOM 696 O O . ARG A 1 85 ? -31.608 -2.201 40.523 1.00 59.22 85 ARG A O 1
ATOM 703 N N . MET A 1 86 ? -30.657 -0.852 38.991 1.00 55.00 86 MET A N 1
ATOM 704 C CA . MET A 1 86 ? -31.274 0.378 39.488 1.00 55.00 86 MET A CA 1
ATOM 705 C C . MET A 1 86 ? -32.802 0.347 39.332 1.00 55.00 86 MET A C 1
ATOM 707 O O . MET A 1 86 ? -33.516 0.720 40.261 1.00 55.00 86 MET A O 1
ATOM 711 N N . ASP A 1 87 ? -33.297 -0.222 38.230 1.00 56.50 87 ASP A N 1
ATOM 712 C CA . ASP A 1 87 ? -34.734 -0.353 37.958 1.00 56.50 87 ASP A CA 1
ATOM 713 C C . ASP A 1 87 ? -35.439 -1.370 38.888 1.00 56.50 87 ASP A C 1
ATOM 715 O O . ASP A 1 87 ? -36.643 -1.266 39.113 1.00 56.50 87 ASP A O 1
ATOM 719 N N . SER A 1 88 ? -34.708 -2.329 39.480 1.00 55.03 88 SER A N 1
ATOM 720 C CA . SER A 1 88 ? -35.271 -3.326 40.417 1.00 55.03 88 SER A CA 1
ATOM 721 C C . SER A 1 88 ? -35.186 -2.936 41.899 1.00 55.03 88 SER A C 1
ATOM 723 O O . SER A 1 88 ? -35.978 -3.430 42.696 1.00 55.03 88 SER A O 1
ATOM 725 N N . ILE A 1 89 ? -34.251 -2.063 42.295 1.00 57.19 89 ILE A N 1
ATOM 726 C CA . ILE A 1 89 ? -34.075 -1.644 43.703 1.00 57.19 89 ILE A CA 1
ATOM 727 C C . ILE A 1 89 ? -34.808 -0.317 43.992 1.00 57.19 89 ILE A C 1
ATOM 729 O O . ILE A 1 89 ? -35.159 -0.036 45.135 1.00 57.19 89 ILE A O 1
ATOM 733 N N . GLY A 1 90 ? -35.115 0.487 42.968 1.00 52.69 90 GLY A N 1
ATOM 734 C CA . GLY A 1 90 ? -35.814 1.770 43.122 1.00 52.69 90 GLY A CA 1
ATOM 735 C C . GLY A 1 90 ? -37.312 1.685 43.453 1.00 52.69 90 GLY A C 1
ATOM 736 O O . GLY A 1 90 ? -37.925 2.715 43.716 1.00 52.69 90 GLY A O 1
ATOM 737 N N . SER A 1 91 ? -37.918 0.491 43.451 1.00 54.53 91 SER A N 1
ATOM 738 C CA . SER A 1 91 ? -39.373 0.324 43.624 1.00 54.53 91 SER A CA 1
ATOM 739 C C . SER A 1 91 ? -39.826 0.006 45.061 1.00 54.53 91 SER A C 1
ATOM 741 O O . SER A 1 91 ? -41.016 -0.178 45.292 1.00 54.53 91 SER A O 1
ATOM 743 N N . THR A 1 92 ? -38.930 -0.028 46.059 1.00 54.00 92 THR A N 1
ATOM 744 C CA . THR A 1 92 ? -39.292 -0.405 47.447 1.00 54.00 92 THR A CA 1
ATOM 745 C C . THR A 1 92 ? -39.268 0.739 48.468 1.00 54.00 92 THR A C 1
ATOM 747 O O . THR A 1 92 ? -39.190 0.470 49.663 1.00 54.00 92 THR A O 1
ATOM 750 N N . VAL A 1 93 ? -39.330 2.015 48.062 1.00 58.25 93 VAL A N 1
ATOM 751 C CA . VAL A 1 93 ? -39.402 3.129 49.036 1.00 58.25 93 VAL A CA 1
ATOM 752 C C . VAL A 1 93 ? -40.382 4.239 48.640 1.00 58.25 93 VAL A C 1
ATOM 754 O O . VAL A 1 93 ? -40.084 5.426 48.694 1.00 58.25 93 VAL A O 1
ATOM 757 N N . SER A 1 94 ? -41.594 3.879 48.215 1.00 53.31 94 SER A N 1
ATOM 758 C CA . SER A 1 94 ? -42.688 4.856 48.042 1.00 53.31 94 SER A CA 1
ATOM 759 C C . SER A 1 94 ? -44.066 4.252 48.318 1.00 53.31 94 SER A C 1
ATOM 761 O O . SER A 1 94 ? -44.965 4.265 47.489 1.00 53.31 94 SER A O 1
ATOM 763 N N . SER A 1 95 ? -44.226 3.708 49.514 1.00 57.94 95 SER A N 1
ATOM 764 C CA . SER A 1 95 ? -45.494 3.613 50.240 1.00 57.94 95 SER A CA 1
ATOM 765 C C . SER A 1 95 ? -45.047 3.329 51.664 1.00 57.94 95 SER A C 1
ATOM 767 O O . SER A 1 95 ? -44.315 2.375 51.864 1.00 57.94 95 SER A O 1
ATOM 769 N N . GLU A 1 96 ? -45.094 4.280 52.589 1.00 53.31 96 GLU A N 1
ATOM 770 C CA . GLU A 1 96 ? -46.007 4.183 53.732 1.00 53.31 96 GLU A CA 1
ATOM 771 C C . GLU A 1 96 ? -45.786 5.421 54.621 1.00 53.31 96 GLU A C 1
ATOM 773 O O . GLU A 1 96 ? -45.242 5.300 55.710 1.00 53.31 96 GLU A O 1
ATOM 778 N N . ARG A 1 97 ? -46.132 6.632 54.167 1.00 59.34 97 ARG A N 1
ATOM 779 C CA . ARG A 1 97 ? -46.358 7.790 55.062 1.00 59.34 97 ARG A CA 1
ATOM 780 C C . ARG A 1 97 ? -47.385 8.741 54.449 1.00 59.34 97 ARG A C 1
ATOM 782 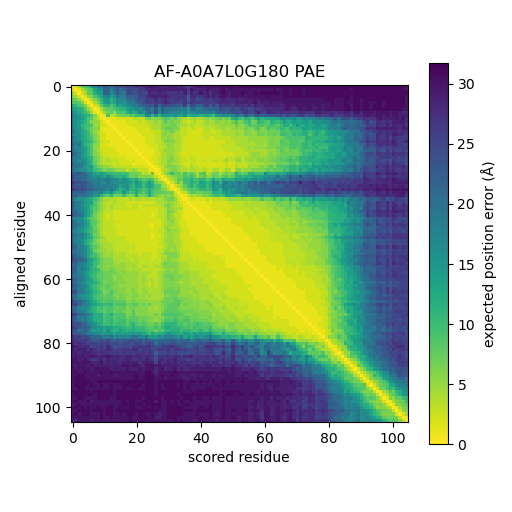O O . ARG A 1 97 ? -47.051 9.833 54.006 1.00 59.34 97 ARG A O 1
ATOM 789 N N . SER A 1 98 ? -48.641 8.315 54.439 1.00 53.53 98 SER A N 1
ATOM 790 C CA . SER A 1 98 ? -49.776 9.241 54.449 1.00 53.53 98 SER A CA 1
ATOM 791 C C . SER A 1 98 ? -50.538 9.010 55.747 1.00 53.53 98 SER A C 1
ATOM 793 O O . SER A 1 98 ? -51.574 8.360 55.764 1.00 53.53 98 SER A O 1
ATOM 795 N N . ASP A 1 99 ? -49.955 9.485 56.845 1.00 60.91 99 ASP A N 1
ATOM 796 C CA . ASP A 1 99 ? -50.675 9.725 58.092 1.00 60.91 99 ASP A CA 1
ATOM 797 C C . ASP A 1 99 ? -51.192 11.168 58.004 1.00 60.91 99 ASP A C 1
ATOM 799 O O . ASP A 1 99 ? -50.403 12.113 58.056 1.00 60.91 99 ASP A O 1
ATOM 803 N N . SER A 1 100 ? -52.484 11.338 57.714 1.00 56.66 100 SER A N 1
ATOM 804 C CA . SER A 1 100 ? -53.128 12.652 57.691 1.00 56.66 100 SER A CA 1
ATOM 805 C C . SER A 1 100 ? -54.514 12.573 58.324 1.00 56.66 100 SER A C 1
ATOM 807 O O . SER A 1 100 ? -55.489 12.184 57.689 1.00 56.66 100 SER A O 1
ATOM 809 N N . ASP A 1 101 ? -54.521 13.034 59.571 1.00 54.06 101 ASP A N 1
ATOM 810 C CA . ASP A 1 101 ? -55.505 13.916 60.198 1.00 54.06 101 ASP A CA 1
ATOM 811 C C . ASP A 1 101 ? -56.780 13.308 60.809 1.00 54.06 101 ASP A C 1
ATOM 813 O O . ASP A 1 101 ? -57.810 13.079 60.177 1.00 54.06 101 ASP A O 1
ATOM 817 N N . ARG A 1 102 ? -56.694 13.133 62.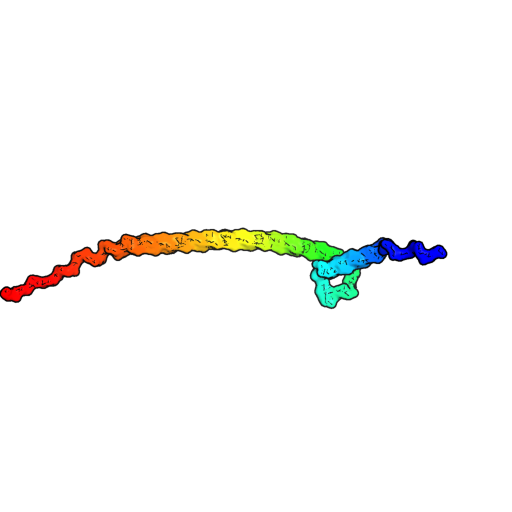132 1.00 57.94 102 ARG A N 1
ATOM 818 C CA . ARG A 1 102 ? -57.808 13.040 63.072 1.00 57.94 102 ARG A CA 1
ATOM 819 C C . ARG A 1 102 ? -58.365 14.453 63.284 1.00 57.94 102 ARG A C 1
ATOM 821 O O . ARG A 1 102 ? -57.842 15.185 64.116 1.00 57.94 102 ARG A O 1
ATOM 828 N N . GLY A 1 103 ? -59.423 14.800 62.556 1.00 51.91 103 GLY A N 1
ATOM 829 C CA . GLY A 1 103 ? -60.203 16.025 62.741 1.00 51.91 103 GLY A CA 1
ATOM 830 C C . GLY A 1 103 ? -61.545 15.743 63.420 1.00 51.91 103 GLY A C 1
ATOM 831 O O . GLY A 1 103 ? -62.322 14.915 62.953 1.00 51.91 103 GLY A O 1
ATOM 832 N N . GLU A 1 104 ? -61.774 16.417 64.542 1.00 46.06 104 GLU A N 1
ATOM 833 C CA . GLU A 1 104 ? -63.011 16.486 65.330 1.00 46.06 104 GLU A CA 1
ATOM 834 C C . GLU A 1 104 ? -64.268 16.813 64.505 1.00 46.06 104 GLU A C 1
ATOM 836 O O . GLU A 1 104 ? -64.222 17.702 63.654 1.00 46.06 104 GLU A O 1
ATOM 841 N N . SER A 1 105 ? -65.400 16.172 64.832 1.00 46.31 105 SER A N 1
ATOM 842 C CA . SER A 1 105 ? -66.750 16.763 65.002 1.00 46.31 105 SER A CA 1
ATOM 843 C C . SER A 1 105 ? -67.749 15.703 65.463 1.00 46.31 105 SER A C 1
ATOM 845 O O . SER A 1 105 ? -67.784 14.621 64.837 1.00 46.31 105 SER A O 1
#

Organism: Corythaixoides concolor (NCBI:txid103956)

Solvent-accessible surface area (backbone atoms only — not comparable to full-atom values): 6684 Å² total; per-residue (Å²): 143,88,86,86,87,85,88,71,74,53,76,67,54,51,51,51,51,54,51,54,55,48,56,77,75,36,94,62,66,98,54,67,89,76,65,48,74,67,58,49,54,54,50,42,58,51,48,53,53,50,51,56,52,48,51,57,48,49,54,52,48,51,55,51,54,52,50,50,54,54,49,53,50,53,51,51,51,51,54,52,52,53,50,58,51,51,71,68,66,69,74,80,80,85,81,90,82,86,87,79,81,95,74,91,133

pL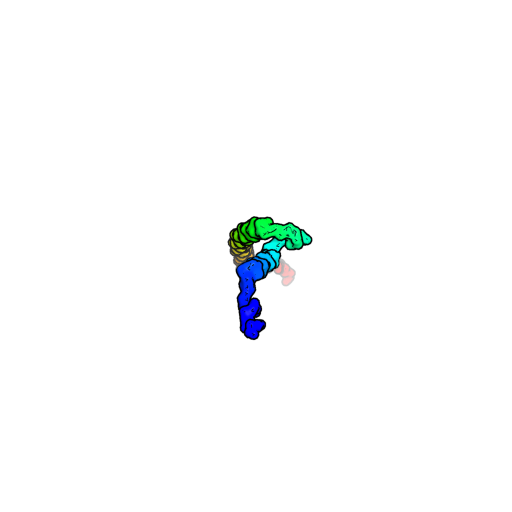DDT: mean 79.71, std 18.53, range [39.34, 98.44]